Protein AF-A0A965HT78-F1 (afdb_monomer_lite)

pLDDT: mean 77.84, std 25.15, range [27.22, 98.69]

Sequence (182 aa):
MRSQTTHKVRASIESPFVEWSSWSNSIFRFILIGSIALISITQGRATNYYVENAAQFNSTLDKNNANFSILKAGDRVYLKGGSWDGLVCTLVGSMTDAEAQSNPAMILACDSNYNPQPGAVTINGISAILLQGTGISLHGLTFSPLSGMKKSGSFNDYSGNDGGNAYLIKMDGGSRYMTVSH

Radius of gyration: 34.56 Å; chains: 1; bounding box: 112×62×60 Å

Foldseek 3Di:
DDDDDDDDDDDDDDDDDDDDDDDDDDDPPPPPPPDPPVPPPCPPPAAEAEDEAQVCQAVQAGPVRDHQLEHEQQHEYQYEFDEYEAHEHEHEYAYDPVSLVPGAYEYAYDYNVRHGDAQRYEYQYAYEYEYEYERYEYGRYHYDPNYAWQFADDDPDPPPCSPPGTDRYDYDPPYYSYHYYD

Secondary structure (DSSP, 8-state):
---------------------------TTSS----------------EEEE-SHHHHHTTB-TT--B-SEE-TT-EEEE-SEEE---EEEEEEE--HHHHHHS-EEEEEB-TTS-B-TTSEEE-SEEEEEEEEE-EEEE-EEEPTT-EEEEPS-TT--SS--TTTEESEEEPTT-BS-EEE-

Structure (mmCIF, N/CA/C/O backbone):
data_AF-A0A965HT78-F1
#
_entry.id   AF-A0A965HT78-F1
#
loop_
_atom_site.group_PDB
_atom_site.id
_atom_site.type_symbol
_atom_site.label_atom_id
_atom_site.label_alt_id
_atom_site.label_comp_id
_atom_site.label_asym_id
_atom_site.label_entity_id
_atom_site.label_seq_id
_atom_site.pdbx_PDB_ins_code
_atom_site.Cartn_x
_atom_site.Cartn_y
_atom_site.Cartn_z
_atom_site.occupancy
_atom_site.B_iso_or_equiv
_atom_site.auth_seq_id
_atom_site.auth_comp_id
_atom_site.auth_asym_id
_atom_site.auth_atom_id
_atom_site.pdbx_PDB_model_num
ATOM 1 N N . MET A 1 1 ? -84.106 -38.425 27.964 1.00 38.09 1 MET A N 1
ATOM 2 C CA . MET A 1 1 ? -83.148 -39.070 28.890 1.00 38.09 1 MET A CA 1
ATOM 3 C C . MET A 1 1 ? -82.588 -37.988 29.804 1.00 38.09 1 MET A C 1
ATOM 5 O O . MET A 1 1 ? -82.045 -37.045 29.261 1.00 38.09 1 MET A O 1
ATOM 9 N N . ARG A 1 2 ? -82.817 -38.128 31.125 1.00 33.62 2 ARG A N 1
ATOM 10 C CA . ARG A 1 2 ? -82.259 -37.404 32.302 1.00 33.62 2 ARG A CA 1
ATOM 11 C C . ARG A 1 2 ? -82.071 -35.875 32.174 1.00 33.62 2 ARG A C 1
ATOM 13 O O . ARG A 1 2 ? -81.273 -35.421 31.379 1.00 33.62 2 ARG A O 1
ATOM 20 N N . SER A 1 3 ? -82.819 -35.021 32.874 1.00 29.94 3 SER A N 1
ATOM 21 C CA . SER A 1 3 ? -82.949 -34.818 34.337 1.00 29.94 3 SER A CA 1
ATOM 22 C C . SER A 1 3 ? -82.282 -33.488 34.710 1.00 29.94 3 SER A C 1
ATOM 24 O O . SER A 1 3 ? -81.073 -33.395 34.565 1.00 29.94 3 SER A O 1
ATOM 26 N N . GLN A 1 4 ? -83.115 -32.528 35.153 1.00 33.19 4 GLN A N 1
ATOM 27 C CA . GLN A 1 4 ? -82.976 -31.558 36.266 1.00 33.19 4 GLN A CA 1
ATOM 28 C C . GLN A 1 4 ? -81.590 -30.881 36.494 1.00 33.19 4 GLN A C 1
ATOM 30 O O . GLN A 1 4 ? -80.556 -31.519 36.435 1.00 33.19 4 GLN A O 1
ATOM 35 N N . THR A 1 5 ? -81.435 -29.608 36.864 1.00 38.59 5 THR A N 1
ATOM 36 C CA . THR A 1 5 ? -82.284 -28.733 37.682 1.00 38.59 5 THR A CA 1
ATOM 37 C C . THR A 1 5 ? -81.762 -27.294 37.567 1.00 38.59 5 THR A C 1
ATOM 39 O O . THR A 1 5 ? -80.560 -27.056 37.536 1.00 38.59 5 THR A O 1
ATOM 42 N N . THR A 1 6 ? -82.711 -26.365 37.540 1.00 34.88 6 THR A N 1
ATOM 43 C CA . THR A 1 6 ? -82.709 -24.958 37.973 1.00 34.88 6 THR A CA 1
ATOM 44 C C . THR A 1 6 ? -81.703 -24.561 39.065 1.00 34.88 6 THR A C 1
ATOM 46 O O . THR A 1 6 ? -81.418 -25.367 39.936 1.00 34.88 6 THR A O 1
ATOM 49 N N . HIS A 1 7 ? -81.277 -23.288 39.088 1.00 32.50 7 HIS A N 1
ATOM 50 C CA . HIS A 1 7 ? -81.582 -22.256 40.113 1.00 32.50 7 HIS A CA 1
ATOM 51 C C . HIS A 1 7 ? -80.758 -20.974 39.784 1.00 32.50 7 HIS A C 1
ATOM 53 O O . HIS A 1 7 ? -79.555 -21.060 39.592 1.00 32.50 7 HIS A O 1
ATOM 59 N N . LYS A 1 8 ? -81.372 -19.819 39.444 1.00 33.22 8 LYS A N 1
ATOM 60 C CA . LYS A 1 8 ? -81.862 -18.745 40.358 1.00 33.22 8 LYS A CA 1
ATOM 61 C C . LYS A 1 8 ? -80.690 -18.154 41.187 1.00 33.22 8 LYS A C 1
ATOM 63 O O . LYS A 1 8 ? -80.035 -18.919 41.863 1.00 33.22 8 LYS A O 1
ATOM 68 N N . VAL A 1 9 ? -80.353 -16.858 41.242 1.00 34.47 9 VAL A N 1
ATOM 69 C CA . VAL A 1 9 ? -81.130 -15.603 41.268 1.00 34.47 9 VAL A CA 1
ATOM 70 C C . VAL A 1 9 ? -80.173 -14.395 41.104 1.00 34.47 9 VAL A C 1
ATOM 72 O O . VAL A 1 9 ? -79.033 -14.444 41.544 1.00 34.47 9 VAL A O 1
ATOM 75 N N . ARG A 1 10 ? -80.715 -13.328 40.495 1.00 31.59 10 ARG A N 1
ATOM 76 C CA . ARG A 1 10 ? -80.461 -11.870 40.614 1.00 31.59 10 ARG A CA 1
ATOM 77 C C . ARG A 1 10 ? -79.441 -11.357 41.653 1.00 31.59 10 ARG A C 1
ATOM 79 O O . ARG A 1 10 ? -79.541 -11.714 42.818 1.00 31.59 10 ARG A O 1
ATOM 86 N N . ALA A 1 11 ? -78.703 -10.310 41.276 1.00 36.03 11 ALA A N 1
ATOM 87 C CA . ALA A 1 11 ? -78.782 -8.948 41.847 1.00 36.03 11 ALA A CA 1
ATOM 88 C C . ALA A 1 11 ? -77.832 -8.022 41.040 1.00 36.03 11 ALA A C 1
ATOM 90 O O . ALA A 1 11 ? -76.749 -8.464 40.686 1.00 36.03 11 ALA A O 1
ATOM 91 N N . SER A 1 12 ? -78.261 -6.865 40.507 1.00 34.12 12 SER A N 1
ATOM 92 C CA . SER A 1 12 ? -78.400 -5.568 41.214 1.00 34.12 12 SER A CA 1
ATOM 93 C C . SER A 1 12 ? -77.019 -5.042 41.658 1.00 34.12 12 SER A C 1
ATOM 95 O O . SER A 1 12 ? -76.291 -5.803 42.271 1.00 34.12 12 SER A O 1
ATOM 97 N N . ILE A 1 13 ? -76.569 -3.799 41.477 1.00 37.59 13 ILE A N 1
ATOM 98 C CA . ILE A 1 13 ? -77.175 -2.515 41.105 1.00 37.59 13 ILE A CA 1
ATOM 99 C C . ILE A 1 13 ? -76.001 -1.476 41.081 1.00 37.59 13 ILE A C 1
ATOM 101 O O . ILE A 1 13 ? -74.930 -1.772 41.601 1.00 37.59 13 ILE A O 1
ATOM 105 N N . GLU A 1 14 ? -76.237 -0.273 40.541 1.00 35.00 14 GLU A N 1
ATOM 106 C CA . GLU A 1 14 ? -75.526 1.002 40.824 1.00 35.00 14 GLU A CA 1
ATOM 107 C C . GLU A 1 14 ? -74.143 1.328 40.211 1.00 35.00 14 GLU A C 1
ATOM 109 O O . GLU A 1 14 ? -73.090 0.794 40.544 1.00 35.00 14 GLU A O 1
ATOM 114 N N . SER A 1 15 ? -74.178 2.373 39.376 1.00 42.66 15 SER A N 1
ATOM 115 C CA . SER A 1 15 ? -73.129 3.380 39.193 1.00 42.66 15 SER A CA 1
ATOM 116 C C . 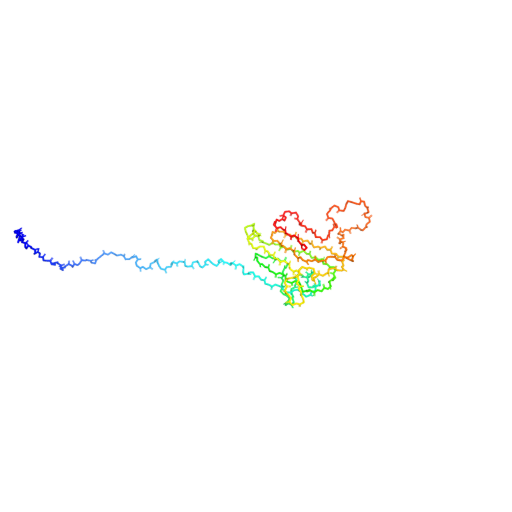SER A 1 15 ? -72.968 4.270 40.432 1.00 42.66 15 SER A C 1
ATOM 118 O O . SER A 1 15 ? -73.969 4.537 41.099 1.00 42.66 15 SER A O 1
ATOM 120 N N . PRO A 1 16 ? -71.815 4.941 40.572 1.00 42.94 16 PRO A N 1
ATOM 121 C CA . PRO A 1 16 ? -71.841 6.316 41.058 1.00 42.94 16 PRO A CA 1
ATOM 122 C C . PRO A 1 16 ? -71.012 7.264 40.176 1.00 42.94 16 PRO A C 1
ATOM 124 O O . PRO A 1 16 ? -69.835 7.044 39.898 1.00 42.94 16 PRO A O 1
ATOM 127 N N . PHE A 1 17 ? -71.655 8.353 39.758 1.00 42.59 17 PHE A N 1
ATOM 128 C CA . PHE A 1 17 ? -71.007 9.653 39.565 1.00 42.59 17 PHE A CA 1
ATOM 129 C C . PHE A 1 17 ? -70.753 10.292 40.949 1.00 42.59 17 PHE A C 1
ATOM 131 O O . PHE A 1 17 ? -71.495 9.962 41.871 1.00 42.59 17 PHE A O 1
ATOM 138 N N . VAL A 1 18 ? -69.766 11.207 41.044 1.00 34.91 18 VAL A N 1
ATOM 139 C CA . VAL A 1 18 ? -69.499 12.295 42.043 1.00 34.91 18 VAL A CA 1
ATOM 140 C C . VAL A 1 18 ? -67.981 12.327 42.335 1.00 34.91 18 VAL A C 1
ATOM 142 O O . VAL A 1 18 ? -67.441 11.360 42.855 1.00 34.91 18 VAL A O 1
ATOM 145 N N . GLU A 1 19 ? -67.170 13.236 41.776 1.00 33.53 19 GLU A N 1
ATOM 146 C CA . GLU A 1 19 ? -66.979 14.696 41.979 1.00 33.53 19 GLU A CA 1
ATOM 147 C C . GLU A 1 19 ? -65.869 15.079 42.997 1.00 33.53 19 GLU A C 1
ATOM 149 O O . GLU A 1 19 ? -65.844 14.606 44.125 1.00 33.53 19 GLU A O 1
ATOM 154 N N . TRP A 1 20 ? -65.019 16.024 42.550 1.00 27.22 20 TRP A N 1
ATOM 155 C CA . TRP A 1 20 ? -64.149 16.975 43.279 1.00 27.22 20 TRP A CA 1
ATOM 156 C C . TRP A 1 20 ? -62.833 16.506 43.938 1.00 27.22 20 TRP A C 1
ATOM 158 O O . TRP A 1 20 ? -62.808 15.813 44.945 1.00 27.22 20 TRP A O 1
ATOM 168 N N . SER A 1 21 ? -61.706 17.085 43.500 1.00 35.62 21 SER A N 1
ATOM 169 C CA . SER A 1 21 ? -61.117 18.239 44.213 1.00 35.62 21 SER A CA 1
ATOM 170 C C . SER A 1 21 ? -59.880 18.802 43.497 1.00 35.62 21 SER A C 1
ATOM 172 O O . SER A 1 21 ? -59.022 18.086 42.982 1.00 35.62 21 SER A O 1
ATOM 174 N N . SER A 1 22 ? -59.807 20.131 43.457 1.00 46.47 22 SER A N 1
ATOM 175 C CA . SER A 1 22 ? -58.672 20.918 42.991 1.00 46.47 22 SER A CA 1
ATOM 176 C C . SER A 1 22 ? -57.709 21.181 44.144 1.00 46.47 22 SER A C 1
ATOM 178 O O . SER A 1 22 ? -57.990 22.037 44.978 1.00 46.47 22 SER A O 1
ATOM 180 N N . TRP A 1 23 ? -56.564 20.506 44.174 1.00 34.59 23 TRP A N 1
ATOM 181 C CA . TRP A 1 23 ? -55.344 21.036 44.788 1.00 34.59 23 TRP A CA 1
ATOM 182 C C . TRP A 1 23 ? -54.214 20.036 44.613 1.00 34.59 23 TRP A C 1
ATOM 184 O O . TRP A 1 23 ? -54.187 19.019 45.294 1.00 34.59 23 TRP A O 1
ATOM 194 N N . SER A 1 24 ? -53.284 20.316 43.701 1.00 37.66 24 SER A N 1
ATOM 195 C CA . SER A 1 24 ? -51.846 20.371 44.000 1.00 37.66 24 SER A CA 1
ATOM 196 C C . SER A 1 24 ? -51.019 20.462 42.711 1.00 37.66 24 SER A C 1
ATOM 198 O O . SER A 1 24 ? -50.894 19.533 41.926 1.00 37.66 24 SER A O 1
ATOM 200 N N . ASN A 1 25 ? -50.418 21.638 42.545 1.00 33.97 25 ASN A N 1
ATOM 201 C CA . ASN A 1 25 ? -48.991 21.789 42.284 1.00 33.97 25 ASN A CA 1
ATOM 202 C C . ASN A 1 25 ? -48.427 21.244 40.958 1.00 33.97 25 ASN A C 1
ATOM 204 O O . ASN A 1 25 ? -47.949 20.125 40.841 1.00 33.97 25 ASN A O 1
ATOM 208 N N . SER A 1 26 ? -48.296 22.164 40.001 1.00 42.97 26 SER A N 1
ATOM 209 C CA . SER A 1 26 ? -46.970 22.740 39.713 1.00 42.97 26 SER A CA 1
ATOM 210 C C . SER A 1 26 ? -45.800 21.760 39.493 1.00 42.97 26 SER A C 1
ATOM 212 O O . SER A 1 26 ? -44.723 21.961 40.048 1.00 42.97 26 SER A O 1
ATOM 214 N N . ILE A 1 27 ? -45.956 20.734 38.653 1.00 40.44 27 ILE A N 1
ATOM 215 C CA . ILE A 1 27 ? -44.800 19.979 38.107 1.00 40.44 27 ILE A CA 1
ATOM 216 C C . ILE A 1 27 ? -44.883 19.811 36.573 1.00 40.44 27 ILE A C 1
ATOM 218 O O . ILE A 1 27 ? -43.913 19.452 35.912 1.00 40.44 27 ILE A O 1
ATOM 222 N N . PHE A 1 28 ? -45.994 20.204 35.946 1.00 36.12 28 PHE A N 1
ATOM 223 C CA . PHE A 1 28 ? -46.258 19.985 34.516 1.00 36.12 28 PHE A CA 1
ATOM 224 C C . PHE A 1 28 ? -45.475 20.870 33.519 1.00 36.12 28 PHE A C 1
ATOM 226 O O . PHE A 1 28 ? -45.898 21.009 32.373 1.00 36.12 28 PHE A O 1
ATOM 233 N N . ARG A 1 29 ? -44.346 21.488 33.901 1.00 39.72 29 ARG A N 1
ATOM 234 C CA . ARG A 1 29 ? -43.599 22.392 32.996 1.00 39.72 29 ARG A CA 1
ATOM 235 C C . ARG A 1 29 ? -42.073 22.262 32.944 1.00 39.72 29 ARG A C 1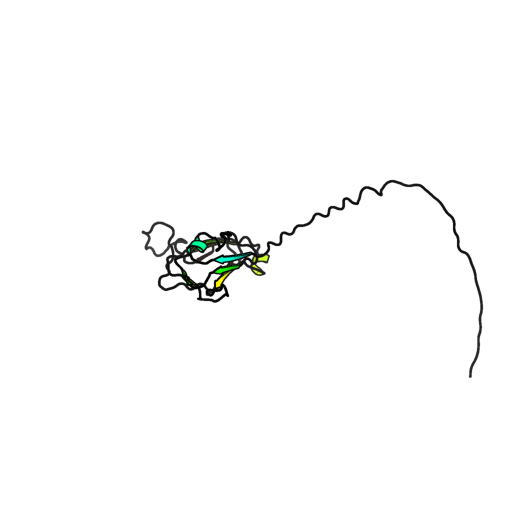
ATOM 237 O O . ARG A 1 29 ? -41.467 23.078 32.264 1.00 39.72 29 ARG A O 1
ATOM 244 N N . PHE A 1 30 ? -41.436 21.255 33.552 1.00 39.47 30 PHE A N 1
ATOM 245 C CA . PHE A 1 30 ? -39.957 21.220 33.563 1.00 39.47 30 PHE A CA 1
ATOM 246 C C . PHE A 1 30 ? -39.248 19.908 33.205 1.00 39.47 30 PHE A C 1
ATOM 248 O O . PHE A 1 30 ? -38.035 19.832 33.358 1.00 39.47 30 PHE A O 1
ATOM 255 N N . ILE A 1 31 ? -39.923 18.909 32.628 1.00 42.94 31 ILE A N 1
ATOM 256 C CA . ILE A 1 31 ? -39.227 17.715 32.099 1.00 42.94 31 ILE A CA 1
ATOM 257 C C . ILE A 1 31 ? -39.710 17.386 30.681 1.00 42.94 31 ILE A C 1
ATOM 259 O O . ILE A 1 31 ? -40.125 16.278 30.368 1.00 42.94 31 ILE A O 1
ATOM 263 N N . LEU A 1 32 ? -39.666 18.388 29.803 1.00 36.41 32 LEU A N 1
ATOM 264 C CA . LEU A 1 32 ? -39.596 18.173 28.353 1.00 36.41 32 LEU A CA 1
ATOM 265 C C . LEU A 1 32 ? -38.430 18.972 27.750 1.00 36.41 32 LEU A C 1
ATOM 267 O O . LEU A 1 32 ? -38.491 19.460 26.631 1.00 36.41 32 LEU A O 1
ATOM 271 N N . ILE A 1 33 ? -37.352 19.106 28.523 1.00 45.09 33 ILE A N 1
ATOM 272 C CA . ILE A 1 33 ? -36.000 19.331 28.004 1.00 45.09 33 ILE A CA 1
ATOM 273 C C . ILE A 1 33 ? -35.281 17.989 28.182 1.00 45.09 33 ILE A C 1
ATOM 275 O O . ILE A 1 33 ? -34.304 17.849 28.909 1.00 45.09 33 ILE A O 1
ATOM 279 N N . GLY A 1 34 ? -35.882 16.941 27.615 1.00 38.12 34 GLY A N 1
ATOM 280 C CA . GLY A 1 34 ? -35.238 15.648 27.475 1.00 38.12 34 GLY A CA 1
ATOM 281 C C . GLY A 1 34 ? -34.213 15.799 26.372 1.00 38.12 34 GLY A C 1
ATOM 282 O O . GLY A 1 34 ? -34.560 15.755 25.196 1.00 38.12 34 GLY A O 1
ATOM 283 N N . SER A 1 35 ? -32.978 16.072 26.771 1.00 49.22 35 SER A N 1
ATOM 284 C CA . SER A 1 35 ? -31.800 16.131 25.924 1.00 49.22 35 SER A CA 1
ATOM 285 C C . SER A 1 35 ? -31.771 14.941 24.965 1.00 49.22 35 SER A C 1
ATOM 287 O O . SER A 1 35 ? -31.324 13.853 25.323 1.00 49.22 35 SER A O 1
ATOM 289 N N . ILE A 1 36 ? -32.192 15.153 23.717 1.00 45.59 36 ILE A N 1
ATOM 290 C CA . ILE A 1 36 ? -31.709 14.345 22.601 1.00 45.59 36 ILE A CA 1
ATOM 291 C C . ILE A 1 36 ? -30.274 14.819 22.394 1.00 45.59 36 ILE A C 1
ATOM 293 O O . ILE A 1 36 ? -29.980 15.661 21.549 1.00 45.59 36 ILE A O 1
ATOM 297 N N . ALA A 1 37 ? -29.369 14.326 23.241 1.00 44.72 37 ALA A N 1
ATOM 298 C CA . ALA A 1 37 ? -27.978 14.242 22.863 1.00 44.72 37 ALA A CA 1
ATOM 299 C C . ALA A 1 37 ? -27.969 13.287 21.673 1.00 44.72 37 ALA A C 1
ATOM 301 O O . ALA A 1 37 ? -28.046 12.068 21.830 1.00 44.72 37 ALA A O 1
ATOM 302 N N . LEU A 1 38 ? -27.992 13.864 20.473 1.00 42.53 38 LEU A N 1
ATOM 303 C CA . LEU A 1 38 ? -27.675 13.157 19.254 1.00 42.53 38 LEU A CA 1
ATOM 304 C C . LEU A 1 38 ? -26.248 12.648 19.471 1.00 42.53 38 LEU A C 1
ATOM 306 O O . LEU A 1 38 ? -25.279 13.392 19.324 1.00 42.53 38 LEU A O 1
ATOM 310 N N . ILE A 1 39 ? -26.119 11.402 19.928 1.00 46.12 39 ILE A N 1
ATOM 311 C CA . ILE A 1 39 ? -24.862 10.679 19.859 1.00 46.12 39 ILE A CA 1
ATOM 312 C C . ILE A 1 39 ? -24.654 10.478 18.364 1.00 46.12 39 ILE A C 1
ATOM 314 O O . ILE A 1 39 ? -25.077 9.486 17.775 1.00 46.12 39 ILE A O 1
ATOM 318 N N . SER A 1 40 ? -24.048 11.477 17.733 1.00 38.56 40 SER A N 1
ATOM 319 C CA . SER A 1 40 ? -23.388 11.332 16.453 1.00 38.56 40 SER A CA 1
ATOM 320 C C . SER A 1 40 ? -22.210 10.407 16.709 1.00 38.56 40 SER A C 1
ATOM 322 O O . SER A 1 40 ? -21.079 10.850 16.884 1.00 38.56 40 SER A O 1
ATOM 324 N N . ILE A 1 41 ? -22.481 9.102 16.782 1.00 43.00 41 ILE A N 1
ATOM 325 C CA . ILE A 1 41 ? -21.462 8.108 16.500 1.00 43.00 41 ILE A CA 1
ATOM 326 C C . ILE A 1 41 ? -21.134 8.395 15.040 1.00 43.00 41 ILE A C 1
ATOM 328 O O . ILE A 1 41 ? -21.859 7.982 14.135 1.00 43.00 41 ILE A O 1
ATOM 332 N N . THR A 1 42 ? -20.113 9.211 14.792 1.00 42.25 42 THR A N 1
ATOM 333 C CA . THR A 1 42 ? -19.504 9.318 13.475 1.00 42.25 42 THR A CA 1
ATOM 334 C C . THR A 1 42 ? -18.875 7.960 13.215 1.00 42.25 42 THR A C 1
ATOM 336 O O . THR A 1 42 ? -17.679 7.773 13.418 1.00 42.25 42 THR A O 1
ATOM 339 N N . GLN A 1 43 ? -19.695 6.981 12.830 1.00 47.25 43 GLN A N 1
ATOM 340 C CA . GLN A 1 43 ? -19.224 5.816 12.111 1.00 47.25 43 GLN A CA 1
ATOM 341 C C . GLN A 1 43 ? -18.575 6.405 10.866 1.00 47.25 43 GLN A C 1
ATOM 343 O O . GLN A 1 43 ? -19.268 6.894 9.971 1.00 47.25 43 GLN A O 1
ATOM 348 N N . GLY A 1 44 ? -17.246 6.518 10.887 1.00 56.06 44 GLY A N 1
ATOM 349 C CA . GLY A 1 44 ? -16.492 6.989 9.740 1.00 56.06 44 GLY A CA 1
ATOM 350 C C . GLY A 1 44 ? -16.906 6.116 8.567 1.00 56.06 44 GLY A C 1
ATOM 351 O O . GLY A 1 44 ? -16.689 4.908 8.596 1.00 56.06 44 GLY A O 1
ATOM 352 N N . ARG A 1 45 ? -17.595 6.697 7.581 1.00 71.81 45 ARG A N 1
ATOM 353 C CA . ARG A 1 45 ? -17.895 5.964 6.354 1.00 71.81 45 ARG A CA 1
ATOM 354 C C . ARG A 1 45 ? -16.555 5.653 5.702 1.00 71.81 45 ARG A C 1
ATOM 356 O O . ARG A 1 45 ? -15.751 6.564 5.513 1.00 71.81 45 ARG A O 1
ATOM 363 N N . ALA A 1 46 ? -16.360 4.384 5.371 1.00 89.75 46 ALA A N 1
ATOM 364 C CA . ALA A 1 46 ? -15.259 3.945 4.535 1.00 89.75 46 ALA A CA 1
ATOM 365 C C . ALA A 1 46 ? -15.194 4.800 3.262 1.00 89.75 46 ALA A C 1
ATOM 367 O O . ALA A 1 46 ? -16.214 5.025 2.599 1.00 89.75 46 ALA A O 1
ATOM 368 N N . THR A 1 47 ? -13.998 5.274 2.936 1.00 96.81 47 THR A N 1
ATOM 369 C CA . THR A 1 47 ? -13.716 6.089 1.757 1.00 96.81 47 THR A CA 1
ATOM 370 C C . THR A 1 47 ? -12.976 5.257 0.717 1.00 96.81 47 THR A C 1
ATOM 372 O O . THR A 1 47 ? -12.076 4.482 1.039 1.00 96.81 47 THR A O 1
ATOM 375 N N . ASN A 1 48 ? -13.366 5.419 -0.548 1.00 98.00 48 ASN A N 1
ATOM 376 C CA . ASN A 1 48 ? -12.683 4.813 -1.686 1.00 98.00 48 ASN A CA 1
ATOM 377 C C . ASN A 1 48 ? -11.771 5.859 -2.339 1.00 98.00 48 ASN A C 1
ATOM 379 O O . ASN A 1 48 ? -12.256 6.899 -2.785 1.00 98.00 48 ASN A O 1
ATOM 383 N N . TYR A 1 49 ? -10.483 5.554 -2.437 1.00 98.62 49 TYR A N 1
ATOM 384 C CA . TYR A 1 49 ? -9.452 6.367 -3.072 1.00 98.62 49 TYR A CA 1
ATOM 385 C C . TYR A 1 49 ? -8.973 5.677 -4.347 1.00 98.62 49 TYR A C 1
ATOM 387 O O . TYR A 1 49 ? -8.721 4.474 -4.342 1.00 98.62 49 TYR A O 1
ATOM 395 N N . TYR A 1 50 ? -8.825 6.428 -5.434 1.00 98.62 50 TYR A N 1
ATOM 396 C CA . TYR A 1 50 ? -8.412 5.894 -6.734 1.00 98.62 50 TYR A CA 1
ATOM 397 C C . TYR A 1 50 ? -7.084 6.512 -7.154 1.00 98.62 50 TYR A C 1
ATOM 399 O O . TYR A 1 50 ? -7.029 7.704 -7.438 1.00 98.62 50 TYR A O 1
ATOM 407 N N . VAL A 1 51 ? -6.025 5.713 -7.212 1.00 98.69 51 VAL A N 1
ATOM 408 C CA . VAL A 1 51 ? -4.653 6.172 -7.469 1.00 98.69 51 VAL A CA 1
ATOM 409 C C . VAL A 1 51 ? -4.214 5.710 -8.853 1.00 98.69 51 VAL A C 1
ATOM 411 O O . VAL A 1 51 ? -4.365 4.540 -9.194 1.00 98.69 51 VAL A O 1
ATOM 414 N N . GLU A 1 52 ? -3.705 6.621 -9.676 1.00 98.31 52 GLU A N 1
ATOM 415 C CA . GLU A 1 52 ? -3.357 6.359 -11.077 1.00 98.31 52 GLU A CA 1
ATOM 416 C C . GLU A 1 52 ? -1.882 6.034 -11.306 1.00 98.31 52 GLU A C 1
ATOM 418 O O . GLU A 1 52 ? -1.557 5.440 -12.332 1.00 98.31 52 GLU A O 1
ATOM 423 N N . ASN A 1 53 ? -0.989 6.445 -10.404 1.00 97.88 53 ASN A N 1
ATOM 424 C CA . ASN A 1 53 ? 0.454 6.288 -10.579 1.00 97.88 53 ASN A CA 1
ATOM 425 C C . ASN A 1 53 ? 1.236 6.396 -9.255 1.00 97.88 53 ASN A C 1
ATOM 427 O O . ASN A 1 53 ? 0.709 6.811 -8.220 1.00 97.88 53 ASN A O 1
ATOM 431 N N . ALA A 1 54 ? 2.534 6.081 -9.323 1.00 97.50 54 ALA A N 1
ATOM 432 C CA . ALA A 1 54 ? 3.461 6.156 -8.195 1.00 97.50 54 ALA A CA 1
ATOM 433 C C . ALA A 1 54 ? 3.574 7.562 -7.583 1.00 97.50 54 ALA A C 1
ATOM 435 O O . ALA A 1 54 ? 3.684 7.684 -6.368 1.00 97.50 54 ALA A O 1
ATOM 436 N N . ALA A 1 55 ? 3.531 8.633 -8.385 1.00 98.06 55 ALA A N 1
ATOM 437 C CA . ALA A 1 55 ? 3.684 9.999 -7.875 1.00 98.06 55 ALA A CA 1
ATOM 438 C C . ALA A 1 55 ? 2.518 10.404 -6.959 1.00 98.06 55 ALA A C 1
ATOM 440 O O . ALA A 1 55 ? 2.732 10.982 -5.891 1.00 98.06 55 ALA A O 1
ATOM 441 N N . GLN A 1 56 ? 1.294 10.047 -7.350 1.00 98.38 56 GLN A N 1
ATOM 442 C CA . GLN A 1 56 ? 0.094 10.197 -6.529 1.00 98.38 56 GLN A CA 1
ATOM 443 C C . GLN A 1 56 ? 0.185 9.360 -5.248 1.00 98.38 56 GLN A C 1
ATOM 445 O O . GLN A 1 56 ? -0.027 9.886 -4.155 1.00 98.38 56 GLN A O 1
ATOM 450 N N . PHE A 1 57 ? 0.600 8.092 -5.362 1.00 98.06 57 PHE A N 1
ATOM 451 C CA . PHE A 1 57 ? 0.785 7.215 -4.204 1.00 98.06 57 PHE A CA 1
ATOM 452 C C . PHE A 1 57 ? 1.812 7.758 -3.201 1.00 98.06 57 PHE A C 1
ATOM 454 O O . PHE A 1 57 ? 1.528 7.858 -2.010 1.00 98.06 57 PHE A O 1
ATOM 461 N N . ASN A 1 58 ? 2.974 8.193 -3.693 1.00 97.00 58 ASN A N 1
ATOM 462 C CA . ASN A 1 58 ? 4.060 8.762 -2.890 1.00 97.00 58 ASN A CA 1
ATOM 463 C C . ASN A 1 58 ? 3.666 10.086 -2.227 1.00 97.00 58 ASN A C 1
ATOM 465 O O . ASN A 1 58 ? 4.172 10.423 -1.160 1.00 97.00 58 ASN A O 1
ATOM 469 N N . SER A 1 59 ? 2.735 10.815 -2.841 1.00 97.69 59 SER A N 1
ATOM 470 C CA . SER A 1 59 ? 2.165 12.044 -2.286 1.00 97.69 59 SER A CA 1
ATOM 471 C C . SER A 1 59 ? 0.947 11.781 -1.395 1.00 97.69 59 SER A C 1
ATOM 473 O O . SER A 1 59 ? 0.415 12.718 -0.807 1.00 97.69 59 SER A O 1
ATOM 475 N N . THR A 1 60 ? 0.499 10.526 -1.266 1.00 97.81 60 THR A N 1
ATOM 476 C CA . THR A 1 60 ? -0.717 10.106 -0.542 1.00 97.81 60 THR A CA 1
ATOM 477 C C . THR A 1 60 ? -2.004 10.783 -1.030 1.00 97.81 60 THR A C 1
ATOM 479 O O . THR A 1 60 ? -2.903 11.076 -0.239 1.00 97.81 60 THR A O 1
ATOM 482 N N . LEU A 1 61 ? -2.083 11.054 -2.336 1.00 98.31 61 LEU A N 1
ATOM 483 C CA . LEU A 1 61 ? -3.213 11.717 -2.990 1.00 98.31 61 LEU A CA 1
ATOM 484 C C . LEU A 1 61 ? -3.864 10.799 -4.019 1.00 98.31 61 LEU A C 1
ATOM 486 O O . LEU A 1 61 ? -3.173 10.114 -4.769 1.00 98.31 61 LEU A O 1
ATOM 490 N N . ASP A 1 62 ? -5.193 10.783 -4.067 1.00 98.25 62 ASP A N 1
ATOM 491 C CA . ASP A 1 62 ? -5.939 10.108 -5.128 1.00 98.25 62 ASP A CA 1
ATOM 492 C C . ASP A 1 62 ? -6.035 10.980 -6.400 1.00 98.25 62 ASP A C 1
ATOM 494 O O . ASP A 1 62 ? -5.577 12.125 -6.435 1.00 98.25 62 ASP A O 1
ATOM 498 N N . LYS A 1 63 ? -6.667 10.461 -7.459 1.00 97.38 63 LYS A N 1
ATOM 499 C CA . LYS A 1 63 ? -6.884 11.170 -8.732 1.00 97.38 63 LYS A CA 1
ATOM 500 C C . LYS A 1 63 ? -7.680 12.475 -8.602 1.00 97.38 63 LYS A C 1
ATOM 502 O O . LYS A 1 63 ? -7.654 13.297 -9.512 1.00 97.38 63 LYS A O 1
ATOM 507 N N . ASN A 1 64 ? -8.393 12.659 -7.492 1.00 97.69 64 ASN A N 1
ATOM 508 C CA . ASN A 1 64 ? -9.172 13.849 -7.166 1.00 97.69 64 ASN A CA 1
ATOM 509 C C . ASN A 1 64 ? -8.476 14.728 -6.108 1.00 97.69 64 ASN A C 1
ATOM 511 O O . ASN A 1 64 ? -9.091 15.663 -5.598 1.00 97.69 64 ASN A O 1
ATOM 515 N N . ASN A 1 65 ? -7.210 14.449 -5.775 1.00 97.31 65 ASN A N 1
ATOM 516 C CA . ASN A 1 65 ? -6.440 15.090 -4.705 1.00 97.31 65 ASN A CA 1
ATOM 517 C C . ASN A 1 65 ? -7.010 14.885 -3.288 1.00 97.31 65 ASN A C 1
ATOM 519 O O . ASN A 1 65 ? -6.705 15.657 -2.377 1.00 97.31 65 ASN A O 1
ATOM 523 N N . ALA A 1 66 ? -7.815 13.843 -3.070 1.00 97.38 66 ALA A N 1
ATOM 524 C CA . ALA A 1 66 ? -8.201 13.420 -1.733 1.00 97.38 66 ALA A CA 1
ATOM 525 C C . ALA A 1 66 ? -7.010 12.741 -1.045 1.00 97.38 66 ALA A C 1
ATOM 527 O O . ALA A 1 66 ? -6.359 11.865 -1.615 1.00 97.38 66 ALA A O 1
ATOM 528 N N . ASN A 1 67 ? -6.731 13.150 0.191 1.00 97.19 67 ASN A N 1
ATOM 529 C CA . ASN A 1 67 ? -5.615 12.629 0.969 1.00 97.19 67 ASN A CA 1
ATOM 530 C C . ASN A 1 67 ? -5.989 11.307 1.663 1.00 97.19 67 ASN A C 1
ATOM 532 O O . ASN A 1 67 ? -7.047 11.215 2.290 1.00 97.19 67 ASN A O 1
ATOM 536 N N . PHE A 1 68 ? -5.095 10.320 1.576 1.00 97.12 68 PHE A N 1
ATOM 537 C CA . PHE A 1 68 ? -5.214 9.015 2.239 1.00 97.12 68 PHE A CA 1
ATOM 538 C C . PHE A 1 68 ? -4.000 8.656 3.120 1.00 97.12 68 PHE A C 1
ATOM 540 O O . PHE A 1 68 ? -3.771 7.489 3.425 1.00 97.12 68 PHE A O 1
ATOM 547 N N . SER A 1 69 ? -3.212 9.644 3.556 1.00 94.94 69 SER A N 1
ATOM 548 C CA . SER A 1 69 ? -2.057 9.437 4.453 1.00 94.94 69 SER A CA 1
ATOM 549 C C . SER A 1 69 ? -2.434 8.784 5.788 1.00 94.94 69 SER A C 1
ATOM 551 O O . SER A 1 69 ? -1.632 8.039 6.356 1.00 94.94 69 SER A O 1
ATOM 553 N N . ILE A 1 70 ? -3.658 9.039 6.265 1.00 96.81 70 ILE A N 1
ATOM 554 C CA . ILE A 1 70 ? -4.243 8.420 7.454 1.00 96.81 70 ILE A CA 1
ATOM 555 C C . ILE A 1 70 ? -5.491 7.644 7.034 1.00 96.81 70 ILE A C 1
ATOM 557 O O . ILE A 1 70 ? -6.488 8.239 6.628 1.00 96.81 70 ILE A O 1
ATOM 561 N N . LEU A 1 71 ? -5.428 6.323 7.163 1.00 97.62 71 LEU A N 1
ATOM 562 C CA . LEU A 1 71 ? -6.484 5.391 6.792 1.00 97.62 71 LEU A CA 1
ATOM 563 C C . LEU A 1 71 ? -7.323 4.995 8.010 1.00 97.62 71 LEU A C 1
ATOM 565 O O . LEU A 1 71 ? -6.796 4.711 9.092 1.00 97.62 71 LEU A O 1
ATOM 569 N N . LYS A 1 72 ? -8.636 4.925 7.805 1.00 97.06 72 LYS A N 1
ATOM 570 C CA . LYS A 1 72 ? -9.643 4.530 8.793 1.00 97.06 72 LYS A CA 1
ATOM 571 C C . LYS A 1 72 ? -10.227 3.158 8.466 1.00 97.06 72 LYS A C 1
ATOM 573 O O . LYS A 1 72 ? -9.966 2.575 7.415 1.00 97.06 72 LYS A O 1
ATOM 578 N N . ALA A 1 73 ? -11.036 2.647 9.391 1.00 96.94 73 ALA A N 1
ATOM 579 C CA . ALA A 1 73 ? -11.712 1.366 9.242 1.00 96.94 73 ALA A CA 1
ATOM 580 C C . ALA A 1 73 ? -12.502 1.302 7.924 1.00 96.94 73 ALA A C 1
ATOM 582 O O . ALA A 1 73 ? -13.339 2.159 7.638 1.00 96.94 73 ALA A O 1
ATOM 583 N N . GLY A 1 74 ? -12.235 0.269 7.129 1.00 96.88 74 GLY A N 1
ATOM 584 C CA . GLY A 1 74 ? -12.909 -0.001 5.865 1.00 96.88 74 GLY A CA 1
ATOM 585 C C . GLY A 1 74 ? -12.470 0.828 4.667 1.00 96.88 74 GLY A C 1
ATOM 586 O O . GLY A 1 74 ? -12.948 0.532 3.572 1.00 96.88 74 GLY A O 1
ATOM 587 N N . ASP A 1 75 ? -11.571 1.805 4.820 1.00 98.38 75 ASP A N 1
ATOM 588 C CA . ASP A 1 75 ? -11.058 2.565 3.678 1.00 98.38 75 ASP A CA 1
ATOM 589 C C . ASP A 1 75 ? -10.451 1.628 2.619 1.00 98.38 75 ASP A C 1
ATOM 591 O O . ASP A 1 75 ? -9.908 0.552 2.917 1.00 98.38 75 ASP A O 1
ATOM 595 N N . ARG A 1 76 ? -10.569 2.027 1.352 1.00 98.12 76 ARG A N 1
ATOM 596 C CA . ARG A 1 76 ? -10.058 1.272 0.206 1.00 98.12 76 ARG A CA 1
ATOM 597 C C . ARG A 1 76 ? -9.248 2.186 -0.698 1.00 98.12 76 ARG A C 1
ATOM 599 O O . ARG A 1 76 ? -9.767 3.179 -1.193 1.00 98.12 76 ARG A O 1
ATOM 606 N N . VAL A 1 77 ? -7.995 1.832 -0.947 1.00 98.56 77 VAL A N 1
ATOM 607 C CA . VAL A 1 77 ? -7.114 2.515 -1.897 1.00 98.56 77 VAL A CA 1
ATOM 608 C C . VAL A 1 77 ? -6.920 1.600 -3.101 1.00 98.56 77 VAL A C 1
ATOM 610 O O . VAL A 1 77 ? -6.241 0.582 -3.009 1.00 98.56 77 VAL A O 1
ATOM 613 N N . TYR A 1 78 ? -7.533 1.946 -4.227 1.00 98.62 78 TYR A N 1
ATOM 614 C CA . TYR A 1 78 ? -7.452 1.190 -5.472 1.00 98.62 78 TYR A CA 1
ATOM 615 C C . TYR A 1 78 ? -6.315 1.738 -6.331 1.00 98.62 78 TYR A C 1
ATOM 617 O O . TYR A 1 78 ? -6.325 2.904 -6.732 1.00 98.62 78 TYR A O 1
ATOM 625 N N . LEU A 1 79 ? -5.332 0.892 -6.615 1.00 98.62 79 LEU A N 1
ATOM 626 C CA . LEU A 1 79 ? -4.154 1.221 -7.407 1.00 98.62 79 LEU A CA 1
ATOM 627 C C . LEU A 1 79 ? -4.386 0.771 -8.849 1.00 98.62 79 LEU A C 1
ATOM 629 O O . LEU A 1 79 ? -4.539 -0.421 -9.108 1.00 98.62 79 LEU A O 1
ATOM 633 N N . LYS A 1 80 ? -4.440 1.721 -9.784 1.00 98.62 80 LYS A N 1
ATOM 634 C CA . LYS A 1 80 ? -4.697 1.448 -11.202 1.00 98.62 80 LYS A CA 1
ATOM 635 C C . LYS A 1 80 ? -3.591 0.591 -11.817 1.00 98.62 80 LYS A C 1
ATOM 637 O O . LYS A 1 80 ? -2.411 0.911 -11.672 1.00 98.62 80 LYS A O 1
ATOM 642 N N . GLY A 1 81 ? -3.986 -0.437 -12.563 1.00 98.31 81 GLY A N 1
ATOM 643 C CA . GLY A 1 81 ? -3.064 -1.370 -13.206 1.00 98.31 81 GLY A CA 1
ATOM 644 C C . GLY A 1 81 ? -2.076 -0.692 -14.148 1.00 98.31 81 GLY A C 1
ATOM 645 O O . GLY A 1 81 ? -2.433 0.220 -14.898 1.00 98.31 81 GLY A O 1
ATOM 646 N N . GLY A 1 82 ? -0.827 -1.151 -14.114 1.00 97.62 82 GLY A N 1
ATOM 647 C CA . GLY A 1 82 ? 0.254 -0.616 -14.930 1.00 97.62 82 GLY A CA 1
ATOM 648 C C . GLY A 1 82 ? 1.644 -0.832 -14.335 1.00 97.62 82 GLY A C 1
ATOM 649 O O . GLY A 1 82 ? 1.820 -1.438 -13.281 1.00 97.62 82 GLY A O 1
ATOM 650 N N . SER A 1 83 ? 2.643 -0.305 -15.042 1.00 97.38 83 SER A N 1
ATOM 651 C CA . SER A 1 83 ? 4.035 -0.236 -14.593 1.00 97.38 83 SER A CA 1
ATOM 652 C C . SER A 1 83 ? 4.275 1.092 -13.885 1.00 97.38 83 SER A C 1
ATOM 654 O O . SER A 1 83 ? 4.070 2.148 -14.481 1.00 97.38 83 SER A O 1
ATOM 656 N N . TRP A 1 84 ? 4.693 1.042 -12.628 1.00 97.69 84 TRP A N 1
ATOM 657 C CA . TRP A 1 84 ? 4.868 2.196 -11.754 1.00 97.69 84 TRP A CA 1
ATOM 658 C C . TRP A 1 84 ? 6.341 2.353 -11.371 1.00 97.69 84 TRP A C 1
ATOM 660 O O . TRP A 1 84 ? 7.059 1.366 -11.202 1.00 97.69 84 TRP A O 1
ATOM 670 N N . ASP A 1 85 ? 6.783 3.598 -11.199 1.00 95.38 85 ASP A N 1
ATOM 671 C CA . ASP A 1 85 ? 8.079 3.892 -10.585 1.00 95.38 85 ASP A CA 1
ATOM 672 C C . ASP A 1 85 ? 8.112 3.448 -9.110 1.00 95.38 85 ASP A C 1
ATOM 674 O O . ASP A 1 85 ? 7.123 2.972 -8.548 1.00 95.38 85 ASP A O 1
ATOM 678 N N . GLY A 1 86 ? 9.271 3.608 -8.470 1.00 92.75 86 GLY A N 1
ATOM 679 C CA . GLY A 1 86 ? 9.467 3.244 -7.070 1.00 92.75 86 GLY A CA 1
ATOM 680 C C . GLY A 1 86 ? 8.492 3.934 -6.107 1.00 92.75 86 GLY A C 1
ATOM 681 O O . GLY A 1 86 ? 8.179 5.123 -6.238 1.00 92.75 86 GLY A O 1
ATOM 682 N N . LEU A 1 87 ? 8.036 3.181 -5.104 1.00 94.56 87 LEU A N 1
ATOM 683 C CA . LEU A 1 87 ? 7.097 3.655 -4.089 1.00 94.56 87 LEU A CA 1
ATOM 684 C C . LEU A 1 87 ? 7.838 4.077 -2.832 1.00 94.56 87 LEU A C 1
ATOM 686 O O . LEU A 1 87 ? 8.472 3.257 -2.179 1.00 94.56 87 LEU A O 1
ATOM 690 N N . VAL A 1 88 ? 7.747 5.348 -2.470 1.00 92.50 88 VAL A N 1
ATOM 691 C CA . VAL A 1 88 ? 8.350 5.916 -1.267 1.00 92.50 88 VAL A CA 1
ATOM 692 C C . VAL A 1 88 ? 7.262 6.661 -0.514 1.00 92.50 88 VAL A C 1
ATOM 694 O O . VAL A 1 88 ? 6.946 7.802 -0.845 1.00 92.50 88 VAL A O 1
ATOM 697 N N . CYS A 1 89 ? 6.680 6.010 0.489 1.00 92.62 89 CYS A N 1
ATOM 698 C CA . CYS A 1 89 ? 5.582 6.585 1.253 1.00 92.62 89 CYS A CA 1
ATOM 699 C C . CYS A 1 89 ? 5.534 6.048 2.685 1.00 92.62 89 CYS A C 1
ATOM 701 O O . CYS A 1 89 ? 6.001 4.944 2.977 1.00 92.62 89 CYS A O 1
ATOM 703 N N . THR A 1 90 ? 4.874 6.811 3.550 1.00 93.31 90 THR A N 1
ATOM 704 C CA . THR A 1 90 ? 4.436 6.359 4.869 1.00 93.31 90 THR A CA 1
ATOM 705 C C . THR A 1 90 ? 2.916 6.375 4.898 1.00 93.31 90 THR A C 1
ATOM 707 O O . THR A 1 90 ? 2.309 7.378 4.528 1.00 93.31 90 THR A O 1
ATOM 710 N N . LEU A 1 91 ? 2.307 5.275 5.334 1.00 96.38 91 LEU A N 1
ATOM 711 C CA . LEU A 1 91 ? 0.863 5.148 5.510 1.00 96.38 91 LEU A CA 1
ATOM 712 C C . LEU A 1 91 ? 0.555 4.852 6.972 1.00 96.38 91 LEU A C 1
ATOM 714 O O . LEU A 1 91 ? 1.175 3.974 7.577 1.00 96.38 91 LEU A O 1
ATOM 718 N N . VAL A 1 92 ? -0.415 5.573 7.529 1.00 97.81 92 VAL A N 1
ATOM 719 C CA . VAL A 1 92 ? -0.785 5.474 8.942 1.00 97.81 92 VAL A CA 1
ATOM 720 C C . VAL A 1 92 ? -2.194 4.911 9.064 1.00 97.81 92 VAL A C 1
ATOM 722 O O . VAL A 1 92 ? -3.143 5.483 8.542 1.00 97.81 92 VAL A O 1
ATOM 725 N N . GLY A 1 93 ? -2.353 3.800 9.774 1.00 97.62 93 GLY A N 1
ATOM 726 C CA . GLY A 1 93 ? -3.657 3.254 10.129 1.00 97.62 93 GLY A CA 1
ATOM 727 C C . GLY A 1 93 ? -4.077 3.783 11.494 1.00 97.62 93 GLY A C 1
ATOM 728 O O . GLY A 1 93 ? -3.357 3.584 12.472 1.00 97.62 93 GLY A O 1
ATOM 729 N N . SER A 1 94 ? -5.227 4.451 11.583 1.00 96.81 94 SER A N 1
ATOM 730 C CA . SER A 1 94 ? -5.729 5.040 12.835 1.00 96.81 94 SER A CA 1
ATOM 731 C C . SER A 1 94 ? -6.824 4.202 13.506 1.00 96.81 94 SER A C 1
ATOM 733 O O . SER A 1 94 ? -7.633 4.740 14.259 1.00 96.81 94 SER A O 1
ATOM 735 N N . MET A 1 95 ? -6.910 2.914 13.174 1.00 96.19 95 MET A N 1
ATOM 736 C CA . MET A 1 95 ? -7.963 2.017 13.651 1.00 96.19 95 MET A CA 1
ATOM 737 C C . MET A 1 95 ? -7.692 1.532 15.075 1.00 96.19 95 MET A C 1
ATOM 739 O O . MET A 1 95 ? -6.547 1.341 15.485 1.00 96.19 95 MET A O 1
ATOM 743 N N . THR A 1 96 ? -8.759 1.259 15.816 1.00 96.19 96 THR A N 1
ATOM 744 C CA . THR A 1 96 ? -8.699 0.408 17.007 1.00 96.19 96 THR A CA 1
ATOM 745 C C . THR A 1 96 ? -8.469 -1.055 16.618 1.00 96.19 96 THR A C 1
ATOM 747 O O . THR A 1 96 ? -8.696 -1.458 15.478 1.00 96.19 96 THR A O 1
ATOM 750 N N . ASP A 1 97 ? -8.068 -1.891 17.575 1.00 96.56 97 ASP A N 1
ATOM 751 C CA . ASP A 1 97 ? -7.879 -3.332 17.361 1.00 96.56 97 ASP A CA 1
ATOM 752 C C . ASP A 1 97 ? -9.151 -4.016 16.836 1.00 96.56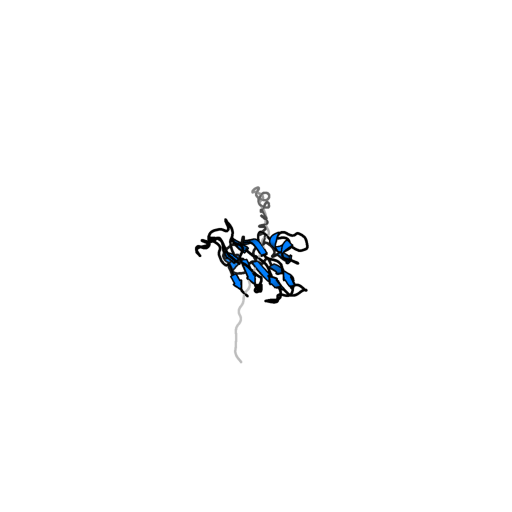 97 ASP A C 1
ATOM 754 O O . ASP A 1 97 ? -9.086 -4.830 15.918 1.00 96.56 97 ASP A O 1
ATOM 758 N N . ALA A 1 98 ? -10.317 -3.660 17.385 1.00 96.00 98 ALA A N 1
ATOM 759 C CA . ALA A 1 98 ? -11.598 -4.232 16.975 1.00 96.00 98 ALA A CA 1
ATOM 760 C C . ALA A 1 98 ? -11.971 -3.835 15.537 1.00 96.00 98 ALA A C 1
ATOM 762 O O . ALA A 1 98 ? -12.432 -4.669 14.755 1.00 96.00 98 ALA A O 1
ATOM 763 N N . GLU A 1 99 ? -11.738 -2.576 15.164 1.00 95.69 99 GLU A N 1
ATOM 764 C CA . GLU A 1 99 ? -11.939 -2.097 13.794 1.00 95.69 99 GLU A CA 1
ATOM 765 C C . GLU A 1 99 ? -10.971 -2.770 12.820 1.00 95.69 99 GLU A C 1
ATOM 767 O O . GLU A 1 99 ? -11.390 -3.235 11.767 1.00 95.69 99 GLU A O 1
ATOM 772 N N . ALA A 1 100 ? -9.696 -2.889 13.188 1.00 96.31 100 ALA A N 1
ATOM 773 C CA . ALA A 1 100 ? -8.679 -3.504 12.346 1.00 96.31 100 ALA A CA 1
ATOM 774 C C . ALA A 1 100 ? -8.919 -5.001 12.101 1.00 96.31 100 ALA A C 1
ATOM 776 O O . ALA A 1 100 ? -8.630 -5.494 11.015 1.00 96.31 100 ALA A O 1
ATOM 777 N N . GLN A 1 101 ? -9.457 -5.729 13.083 1.00 95.56 101 GLN A N 1
ATOM 778 C CA . GLN A 1 101 ? -9.807 -7.144 12.919 1.00 95.56 101 GLN A CA 1
ATOM 779 C C . GLN A 1 101 ? -11.070 -7.347 12.075 1.00 95.56 101 GLN A C 1
ATOM 781 O O . GLN A 1 101 ? -11.152 -8.310 11.317 1.00 95.56 101 GLN A O 1
ATOM 786 N N . SER A 1 102 ? -12.068 -6.473 12.228 1.00 95.44 102 SER A N 1
ATOM 787 C CA . SER A 1 102 ? -13.372 -6.637 11.574 1.00 95.44 102 SER A CA 1
ATOM 788 C C . SER A 1 102 ? -13.435 -6.017 10.179 1.00 95.44 102 SER A C 1
ATOM 790 O O . SER A 1 102 ? -14.105 -6.555 9.299 1.00 95.44 102 SER A O 1
ATOM 792 N N . ASN A 1 103 ? -12.758 -4.887 9.967 1.00 95.25 103 ASN A N 1
ATOM 793 C CA . ASN A 1 103 ? -12.801 -4.126 8.726 1.00 95.25 103 ASN A CA 1
ATOM 794 C C . ASN A 1 103 ? -11.539 -3.250 8.558 1.00 95.25 103 ASN A C 1
ATOM 796 O O . ASN A 1 103 ? -11.619 -2.021 8.666 1.00 95.25 103 ASN A O 1
ATOM 800 N N . PRO A 1 104 ? -10.364 -3.853 8.296 1.00 96.81 104 PRO A N 1
ATOM 801 C CA . PRO A 1 104 ? -9.130 -3.100 8.082 1.00 96.81 104 PRO A CA 1
ATOM 802 C C . PRO A 1 104 ? -9.231 -2.202 6.843 1.00 96.81 104 PRO A C 1
ATOM 804 O O . PRO A 1 104 ? -10.040 -2.454 5.940 1.00 96.81 104 PRO A O 1
ATOM 807 N N . ALA A 1 105 ? -8.370 -1.188 6.754 1.00 98.19 105 ALA A N 1
ATOM 808 C CA . ALA A 1 105 ? -8.157 -0.480 5.496 1.00 98.19 105 ALA A CA 1
ATOM 809 C C . ALA A 1 105 ? -7.406 -1.388 4.515 1.00 98.19 105 ALA A C 1
ATOM 811 O O . ALA A 1 105 ? -6.495 -2.120 4.909 1.00 98.19 105 ALA A O 1
ATOM 812 N N . MET A 1 106 ? -7.763 -1.330 3.233 1.00 97.88 106 MET A N 1
ATOM 813 C CA . MET A 1 106 ? -7.130 -2.152 2.200 1.00 97.88 106 MET A CA 1
ATOM 814 C C . MET A 1 106 ? -6.567 -1.293 1.081 1.00 97.88 106 MET A C 1
ATOM 816 O O . MET A 1 106 ? -7.226 -0.388 0.580 1.00 97.88 106 MET A O 1
ATOM 820 N N . ILE A 1 107 ? -5.361 -1.633 0.655 1.00 98.38 107 ILE A N 1
ATOM 821 C CA . ILE A 1 107 ? -4.696 -1.082 -0.517 1.00 98.38 107 ILE A CA 1
ATOM 822 C C . ILE A 1 107 ? -4.599 -2.218 -1.529 1.00 98.38 107 ILE A C 1
ATOM 824 O O . ILE A 1 107 ? -4.045 -3.275 -1.223 1.00 98.38 107 ILE A O 1
ATOM 828 N N . LEU A 1 108 ? -5.183 -2.020 -2.706 1.00 98.25 108 LEU A N 1
ATOM 829 C CA . LEU A 1 108 ? -5.488 -3.081 -3.658 1.00 98.25 108 LEU A CA 1
ATOM 830 C C . LEU A 1 108 ? -4.866 -2.771 -5.015 1.00 98.25 108 LEU A C 1
ATOM 832 O O . LEU A 1 108 ? -5.218 -1.773 -5.645 1.00 98.25 108 LEU A O 1
ATOM 836 N N . ALA A 1 109 ? -3.997 -3.655 -5.500 1.00 98.19 109 ALA A N 1
ATOM 837 C CA . ALA A 1 109 ? -3.637 -3.677 -6.911 1.00 98.19 109 ALA A CA 1
ATOM 838 C C . ALA A 1 109 ? -4.863 -4.029 -7.762 1.00 98.19 109 ALA A C 1
ATOM 840 O O . ALA A 1 109 ? -5.591 -4.980 -7.463 1.00 98.19 109 ALA A O 1
ATOM 841 N N . CYS A 1 110 ? -5.098 -3.245 -8.808 1.00 98.44 110 CYS A N 1
ATOM 842 C CA . CYS A 1 110 ? -6.251 -3.391 -9.681 1.00 98.44 110 CYS A CA 1
ATOM 843 C C . CYS A 1 110 ? -5.843 -3.442 -11.150 1.00 98.44 110 CYS A C 1
ATOM 845 O O . CYS A 1 110 ? -4.731 -3.067 -11.508 1.00 98.44 110 CYS A O 1
ATOM 847 N N . ASP A 1 111 ? -6.771 -3.851 -12.008 1.00 97.94 111 ASP A N 1
ATOM 848 C CA . ASP A 1 111 ? -6.666 -3.666 -13.453 1.00 97.94 111 ASP A CA 1
ATOM 849 C C . ASP A 1 111 ? -6.762 -2.174 -13.856 1.00 97.94 111 ASP A C 1
ATOM 851 O O . ASP A 1 111 ? -6.815 -1.258 -13.024 1.00 97.94 111 ASP A O 1
ATOM 855 N N . SER A 1 112 ? -6.785 -1.898 -15.162 1.00 96.94 112 SER A N 1
ATOM 856 C CA . SER A 1 112 ? -6.906 -0.535 -15.700 1.00 96.94 112 SER A CA 1
ATOM 857 C C . SER A 1 112 ? -8.242 0.157 -15.380 1.00 96.94 112 SER A C 1
ATOM 859 O O . SER A 1 112 ? -8.340 1.377 -15.539 1.00 96.94 112 SER A O 1
ATOM 861 N N . ASN A 1 113 ? -9.240 -0.596 -14.906 1.00 97.50 113 ASN A N 1
ATOM 862 C CA . ASN A 1 113 ? -10.593 -0.152 -14.583 1.00 97.50 113 ASN A CA 1
ATOM 863 C C . ASN A 1 113 ? -10.879 -0.149 -13.070 1.00 97.50 113 ASN A C 1
ATOM 865 O O . ASN A 1 113 ? -12.026 0.057 -12.679 1.00 97.50 113 ASN A O 1
ATOM 869 N N . TYR A 1 114 ? -9.857 -0.330 -12.225 1.00 97.94 114 TYR A N 1
ATOM 870 C CA . TYR A 1 114 ? -9.973 -0.414 -10.764 1.00 97.94 114 TYR A CA 1
ATOM 871 C C . TYR A 1 114 ? -10.707 -1.655 -10.228 1.00 97.94 114 TYR A C 1
ATOM 873 O O . TYR A 1 114 ? -11.195 -1.642 -9.097 1.00 97.94 114 TYR A O 1
ATOM 881 N N . ASN A 1 115 ? -10.740 -2.754 -10.985 1.00 97.44 115 ASN A N 1
ATOM 882 C CA . ASN A 1 115 ? -11.160 -4.046 -10.444 1.00 97.44 115 ASN A CA 1
ATOM 883 C C . ASN A 1 115 ? -9.968 -4.722 -9.750 1.00 97.44 115 ASN A C 1
ATOM 885 O O . ASN A 1 115 ? -8.921 -4.853 -10.389 1.00 97.44 115 ASN A O 1
ATOM 889 N N . PRO A 1 116 ? -10.086 -5.170 -8.483 1.00 97.12 116 PRO A N 1
ATOM 890 C CA . PRO A 1 116 ? -8.991 -5.836 -7.781 1.00 97.12 116 PRO A CA 1
ATOM 891 C C . PRO A 1 116 ? -8.443 -7.034 -8.564 1.00 97.12 116 PRO A C 1
ATOM 893 O O . PRO A 1 116 ? -9.166 -7.987 -8.853 1.00 97.12 116 PRO A O 1
ATOM 896 N N . GLN A 1 117 ? -7.155 -6.977 -8.894 1.00 97.38 117 GLN A N 1
ATOM 897 C CA . GLN A 1 117 ? -6.451 -8.000 -9.656 1.00 97.38 117 GLN A CA 1
ATOM 898 C C . GLN A 1 117 ? -4.998 -8.072 -9.163 1.00 97.38 117 GLN A C 1
ATOM 900 O O . GLN A 1 117 ? -4.191 -7.198 -9.500 1.00 97.38 117 GLN A O 1
ATOM 905 N N . PRO A 1 118 ? -4.639 -9.104 -8.377 1.00 95.69 118 PRO A N 1
ATOM 906 C CA . PRO A 1 118 ? -3.261 -9.320 -7.957 1.00 95.69 118 PRO A CA 1
ATOM 907 C C . PRO A 1 118 ? -2.307 -9.379 -9.155 1.00 95.69 118 PRO A C 1
ATOM 909 O O . PRO A 1 118 ? -2.606 -9.993 -10.180 1.00 95.69 118 PRO A O 1
ATOM 912 N N . GLY A 1 119 ? -1.173 -8.696 -9.038 1.00 95.06 119 GLY A N 1
ATOM 913 C CA . GLY A 1 119 ? -0.138 -8.617 -10.066 1.00 95.06 119 GLY A CA 1
ATOM 914 C C . GLY A 1 119 ? -0.389 -7.625 -11.201 1.00 95.06 119 GLY A C 1
ATOM 915 O O . GLY A 1 119 ? 0.478 -7.460 -12.054 1.00 95.06 119 GLY A O 1
ATOM 916 N N . ALA A 1 120 ? -1.525 -6.921 -11.220 1.00 96.88 120 ALA A N 1
ATOM 917 C CA . ALA A 1 120 ? -1.806 -5.924 -12.255 1.00 96.88 120 ALA A CA 1
ATOM 918 C C . ALA A 1 120 ? -1.030 -4.601 -12.076 1.00 96.88 120 ALA A C 1
ATOM 920 O O . ALA A 1 120 ? -0.921 -3.820 -13.023 1.00 96.88 120 ALA A O 1
ATOM 921 N N . VAL A 1 121 ? -0.465 -4.351 -10.889 1.00 97.88 121 VAL A N 1
ATOM 922 C CA . VAL A 1 121 ? 0.421 -3.210 -10.610 1.00 97.88 121 VAL A CA 1
ATOM 923 C C . VAL A 1 121 ? 1.841 -3.724 -10.394 1.00 97.88 121 VAL A C 1
ATOM 925 O O . VAL A 1 121 ? 2.112 -4.417 -9.409 1.00 97.88 121 VAL A O 1
ATOM 928 N N . THR A 1 122 ? 2.742 -3.356 -11.303 1.00 97.12 122 THR A N 1
ATOM 929 C CA . THR A 1 122 ? 4.157 -3.741 -11.263 1.00 97.12 122 THR A CA 1
ATOM 930 C C . THR A 1 122 ? 5.015 -2.544 -10.893 1.00 97.12 122 THR A C 1
ATOM 932 O O . THR A 1 122 ? 5.011 -1.538 -11.596 1.00 97.12 122 THR A O 1
ATOM 935 N N . ILE A 1 123 ? 5.791 -2.664 -9.824 1.00 96.81 123 ILE A N 1
ATOM 936 C CA . ILE A 1 123 ? 6.739 -1.648 -9.375 1.00 96.81 123 ILE A CA 1
ATOM 937 C C . ILE A 1 123 ? 8.092 -1.896 -10.052 1.00 96.81 123 ILE A C 1
ATOM 939 O O . ILE A 1 123 ? 8.575 -3.028 -10.101 1.00 96.81 123 ILE A O 1
ATOM 943 N N . ASN A 1 124 ? 8.687 -0.837 -10.601 1.00 93.56 124 ASN A N 1
ATOM 944 C CA . ASN A 1 124 ? 9.901 -0.861 -11.424 1.00 93.56 124 ASN A CA 1
ATOM 945 C C . ASN A 1 124 ? 10.968 0.135 -10.933 1.00 93.56 124 ASN A C 1
ATOM 947 O O . ASN A 1 124 ? 11.730 0.683 -11.726 1.00 93.56 124 ASN A O 1
ATOM 951 N N . GLY A 1 125 ? 11.045 0.379 -9.623 1.00 89.62 125 GLY A N 1
ATOM 952 C CA . GLY A 1 125 ? 12.039 1.293 -9.068 1.00 89.62 125 GLY A CA 1
ATOM 953 C C . GLY A 1 125 ? 12.328 1.100 -7.585 1.00 89.62 125 GLY A C 1
ATOM 954 O O . GLY A 1 125 ? 11.752 0.249 -6.902 1.00 89.62 125 GLY A O 1
ATOM 955 N N . ILE A 1 126 ? 13.252 1.919 -7.082 1.00 90.69 126 ILE A N 1
ATOM 956 C CA . ILE A 1 126 ? 13.682 1.901 -5.682 1.00 90.69 126 ILE A CA 1
ATOM 957 C C . ILE A 1 126 ? 12.525 2.337 -4.779 1.00 90.69 126 ILE A C 1
ATOM 959 O O . ILE A 1 126 ? 12.017 3.449 -4.909 1.00 90.69 126 ILE A O 1
ATOM 963 N N . SER A 1 127 ? 12.144 1.470 -3.845 1.00 91.69 127 SER A N 1
ATOM 964 C CA . SER A 1 127 ? 10.953 1.626 -3.014 1.00 91.69 127 SER A CA 1
ATOM 965 C C . SER A 1 127 ? 11.269 1.498 -1.521 1.00 91.69 127 SER A C 1
ATOM 967 O O . SER A 1 127 ? 12.181 0.775 -1.130 1.00 91.69 127 SER A O 1
ATOM 969 N N . ALA A 1 128 ? 10.508 2.210 -0.695 1.00 90.19 128 ALA A N 1
ATOM 970 C CA . ALA A 1 128 ? 10.413 2.062 0.751 1.00 90.19 128 ALA A CA 1
ATOM 971 C C . ALA A 1 128 ? 9.009 2.479 1.205 1.00 90.19 128 ALA A C 1
ATOM 973 O O . ALA A 1 128 ? 8.683 3.666 1.257 1.00 90.19 128 ALA A O 1
ATOM 974 N N . ILE A 1 129 ? 8.191 1.486 1.539 1.00 92.25 129 ILE A N 1
ATOM 975 C CA . ILE A 1 129 ? 6.837 1.669 2.058 1.00 92.25 129 ILE A CA 1
ATOM 976 C C . ILE A 1 129 ? 6.874 1.437 3.567 1.00 92.25 129 ILE A C 1
ATOM 978 O O . ILE A 1 129 ? 7.196 0.339 4.024 1.00 92.25 129 ILE A O 1
ATOM 982 N N . LEU A 1 130 ? 6.548 2.461 4.349 1.00 92.50 130 LEU A N 1
ATOM 983 C CA . LEU A 1 130 ? 6.432 2.357 5.799 1.00 92.50 130 LEU A CA 1
ATOM 984 C C . LEU A 1 130 ? 4.957 2.287 6.199 1.00 92.50 130 LEU A C 1
ATOM 986 O O . LEU A 1 130 ? 4.182 3.190 5.894 1.00 92.50 130 LEU A O 1
ATOM 990 N N . LEU A 1 131 ? 4.576 1.225 6.902 1.00 94.81 131 LEU A N 1
ATOM 991 C CA . LEU A 1 131 ? 3.251 1.060 7.491 1.00 94.81 131 LEU A CA 1
ATOM 992 C C . LEU A 1 131 ? 3.331 1.360 8.989 1.00 94.81 131 LEU A C 1
ATOM 994 O O . LEU A 1 131 ? 4.135 0.750 9.696 1.00 94.81 131 LEU A O 1
ATOM 998 N N . GLN A 1 132 ? 2.501 2.282 9.468 1.00 95.31 132 GLN A N 1
ATOM 999 C CA . GLN A 1 132 ? 2.452 2.710 10.867 1.00 95.31 132 GLN A CA 1
ATOM 1000 C C . GLN A 1 132 ? 1.049 2.549 11.448 1.00 95.31 132 GLN A C 1
ATOM 1002 O O . GLN A 1 132 ? 0.047 2.635 10.738 1.00 95.31 132 GLN A O 1
ATOM 1007 N N . GLY A 1 133 ? 0.965 2.375 12.765 1.00 96.31 133 GLY A N 1
ATOM 1008 C CA . GLY A 1 133 ? -0.307 2.393 13.484 1.00 96.31 133 GLY A CA 1
ATOM 1009 C C . GLY A 1 133 ? -1.020 1.044 13.462 1.00 96.31 133 GLY A C 1
ATOM 1010 O O . GLY A 1 133 ? -0.481 0.043 13.927 1.00 96.31 133 GLY A O 1
ATOM 1011 N N . THR A 1 134 ? -2.275 0.986 13.030 1.00 97.75 134 THR A N 1
ATOM 1012 C CA . THR A 1 134 ? -3.090 -0.230 13.171 1.00 97.75 134 THR A CA 1
ATOM 1013 C C . THR A 1 134 ? -4.035 -0.442 11.986 1.00 97.75 134 THR A C 1
ATOM 1015 O O . THR A 1 134 ? -4.729 0.485 11.579 1.00 97.75 134 THR A O 1
ATOM 1018 N N . GLY A 1 135 ? -4.071 -1.671 11.453 1.00 97.62 135 GLY A N 1
ATOM 1019 C CA . GLY A 1 135 ? -5.132 -2.140 10.550 1.00 97.62 135 GLY A CA 1
ATOM 1020 C C . GLY A 1 135 ? -4.961 -1.871 9.053 1.00 97.62 135 GLY A C 1
ATOM 1021 O O . GLY A 1 135 ? -5.966 -1.754 8.356 1.00 97.62 135 GLY A O 1
ATOM 1022 N N . ILE A 1 136 ? -3.734 -1.766 8.530 1.00 98.19 136 ILE A N 1
ATOM 1023 C CA . ILE A 1 136 ? -3.498 -1.627 7.080 1.00 98.19 136 ILE A CA 1
ATOM 1024 C C . ILE A 1 136 ? -3.243 -2.998 6.448 1.00 98.19 136 ILE A C 1
ATOM 1026 O O . ILE A 1 136 ? -2.375 -3.746 6.897 1.00 98.19 136 ILE A O 1
ATOM 1030 N N . SER A 1 137 ? -3.937 -3.293 5.350 1.00 97.38 137 SER A N 1
ATOM 1031 C CA . SER A 1 137 ? -3.667 -4.468 4.519 1.00 97.38 137 SER A CA 1
ATOM 1032 C C . SER A 1 137 ? -3.285 -4.069 3.091 1.00 97.38 137 SER A C 1
ATOM 1034 O O . SER A 1 137 ? -4.039 -3.384 2.405 1.00 97.38 137 SER A O 1
ATOM 1036 N N . LEU A 1 138 ? -2.101 -4.481 2.641 1.00 96.62 138 LEU A N 1
ATOM 1037 C CA . LEU A 1 138 ? -1.550 -4.212 1.312 1.00 96.62 138 LEU A CA 1
ATOM 1038 C C . LEU A 1 138 ? -1.583 -5.491 0.464 1.00 96.62 138 LEU A C 1
ATOM 1040 O O . LEU A 1 138 ? -1.024 -6.515 0.865 1.00 96.62 138 LEU A O 1
ATOM 1044 N N . HIS A 1 139 ? -2.227 -5.433 -0.703 1.00 96.25 139 HIS A N 1
ATOM 1045 C CA . HIS A 1 139 ? -2.530 -6.609 -1.520 1.00 96.25 139 HIS A CA 1
ATOM 1046 C C . HIS A 1 139 ? -2.140 -6.444 -2.990 1.00 96.25 139 HIS A C 1
ATOM 1048 O O . HIS A 1 139 ? -2.500 -5.456 -3.637 1.00 96.25 139 HIS A O 1
ATOM 1054 N N . GLY A 1 140 ? -1.500 -7.478 -3.540 1.00 94.94 140 GLY A N 1
ATOM 1055 C CA . GLY A 1 140 ? -1.440 -7.716 -4.982 1.00 94.94 140 GLY A CA 1
ATOM 1056 C C . GLY A 1 140 ? -0.405 -6.898 -5.752 1.00 94.94 140 GLY A C 1
ATOM 1057 O O . GLY A 1 140 ? -0.430 -6.902 -6.982 1.00 94.94 140 GLY A O 1
ATOM 1058 N N . LEU A 1 141 ? 0.493 -6.182 -5.071 1.00 95.25 141 LEU A N 1
ATOM 1059 C CA . LEU A 1 141 ? 1.608 -5.498 -5.728 1.00 95.25 141 LEU A CA 1
ATOM 1060 C C . LEU A 1 141 ? 2.653 -6.511 -6.205 1.00 95.25 141 LEU A C 1
ATOM 1062 O O . LEU A 1 141 ? 3.079 -7.373 -5.440 1.00 95.25 141 LEU A O 1
ATOM 1066 N N . THR A 1 142 ? 3.120 -6.364 -7.444 1.00 95.62 142 THR A N 1
ATOM 1067 C CA . THR A 1 142 ? 4.272 -7.112 -7.962 1.00 95.62 142 THR A CA 1
ATOM 1068 C C . THR A 1 142 ? 5.498 -6.215 -8.006 1.00 95.62 142 THR A C 1
ATOM 1070 O O . THR A 1 142 ? 5.459 -5.124 -8.564 1.00 95.62 142 THR A O 1
ATOM 1073 N N . PHE A 1 143 ? 6.611 -6.681 -7.450 1.00 92.94 143 PHE A N 1
ATOM 1074 C CA . PHE A 1 143 ? 7.905 -6.015 -7.566 1.00 92.94 143 PHE A CA 1
ATOM 1075 C C . PHE A 1 143 ? 8.735 -6.738 -8.622 1.00 92.94 143 PHE A C 1
ATOM 1077 O O . PHE A 1 143 ? 8.974 -7.941 -8.514 1.00 92.94 143 PHE A O 1
ATOM 1084 N N . SER A 1 144 ? 9.137 -6.026 -9.671 1.00 92.50 144 SER A N 1
ATOM 1085 C CA . SER A 1 144 ? 9.953 -6.606 -10.740 1.00 92.50 144 SER A CA 1
ATOM 1086 C C . SER A 1 144 ? 11.424 -6.775 -10.327 1.00 92.50 144 SER A C 1
ATOM 1088 O O . SER A 1 144 ? 11.840 -6.233 -9.303 1.00 92.50 144 SER A O 1
ATOM 1090 N N . PRO A 1 145 ? 12.267 -7.419 -11.159 1.00 89.50 145 PRO A N 1
ATOM 1091 C CA . PRO A 1 145 ? 13.719 -7.439 -10.952 1.00 89.50 145 PRO A CA 1
ATOM 1092 C C . PRO A 1 145 ? 14.389 -6.054 -10.948 1.00 89.50 145 PRO A C 1
ATOM 1094 O O . PRO A 1 145 ? 15.528 -5.934 -10.508 1.00 89.50 145 PRO A O 1
ATOM 1097 N N . LEU A 1 146 ? 13.708 -5.016 -11.451 1.00 84.31 146 LEU A N 1
ATOM 1098 C CA . LEU A 1 146 ? 14.175 -3.626 -11.412 1.00 84.31 146 LEU A CA 1
ATOM 1099 C C . LEU A 1 146 ? 13.768 -2.907 -10.116 1.00 84.31 146 LEU A C 1
ATOM 1101 O O . LEU A 1 146 ? 14.227 -1.795 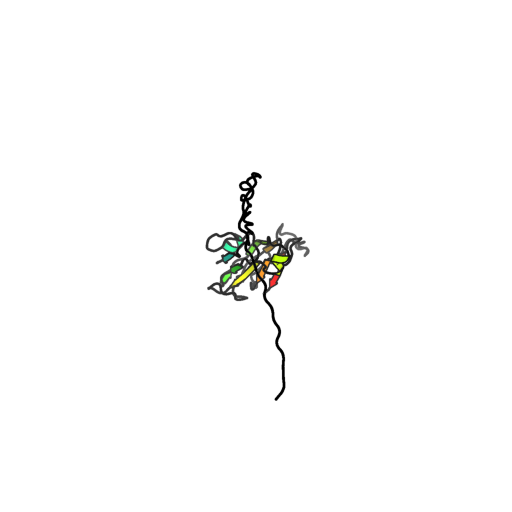-9.855 1.00 84.31 146 LEU A O 1
ATOM 1105 N N . SER A 1 147 ? 12.908 -3.520 -9.297 1.00 85.44 147 SER A N 1
ATOM 1106 C CA . SER A 1 147 ? 12.596 -3.007 -7.967 1.00 85.44 147 SER A CA 1
ATOM 1107 C C . SER A 1 147 ? 13.799 -3.143 -7.041 1.00 85.44 147 SER A C 1
ATOM 1109 O O . SER A 1 147 ? 14.419 -4.200 -6.951 1.00 85.44 147 SER A O 1
ATOM 1111 N N . GLY A 1 148 ? 14.099 -2.073 -6.307 1.00 81.56 148 GLY A N 1
ATOM 1112 C CA . GLY A 1 148 ? 15.145 -2.054 -5.285 1.00 81.56 148 GLY A CA 1
ATOM 1113 C C . GLY A 1 148 ? 14.603 -1.598 -3.936 1.00 81.56 148 GLY A C 1
ATOM 1114 O O . GLY A 1 148 ? 13.552 -0.965 -3.864 1.00 81.56 148 GLY A O 1
ATOM 1115 N N . MET A 1 149 ? 15.332 -1.879 -2.859 1.00 85.56 149 MET A N 1
ATOM 1116 C CA . MET A 1 149 ? 15.037 -1.315 -1.538 1.00 85.56 149 MET A CA 1
ATOM 1117 C C . MET A 1 149 ? 15.703 0.050 -1.396 1.00 85.56 149 MET A C 1
ATOM 1119 O O . MET A 1 149 ? 16.886 0.202 -1.709 1.00 85.56 149 MET A O 1
ATOM 1123 N N . LYS A 1 150 ? 14.974 1.047 -0.893 1.00 78.38 150 LYS A N 1
ATOM 1124 C CA . LYS A 1 150 ? 15.578 2.330 -0.532 1.00 78.38 150 LYS A CA 1
ATOM 1125 C C . LYS A 1 150 ? 16.307 2.174 0.799 1.00 78.38 150 LYS A C 1
ATOM 1127 O O . LYS A 1 150 ? 15.702 1.795 1.799 1.00 78.38 150 LYS A O 1
ATOM 1132 N N . LYS A 1 151 ? 17.597 2.508 0.815 1.00 71.88 151 LYS A N 1
ATOM 1133 C CA . LYS A 1 151 ? 18.397 2.635 2.038 1.00 71.88 151 LYS A CA 1
ATOM 1134 C C . LYS A 1 151 ? 18.272 4.066 2.574 1.00 71.88 151 LYS A C 1
ATOM 1136 O O . LYS A 1 151 ? 18.562 5.020 1.857 1.00 71.88 151 LYS A O 1
ATOM 1141 N N . SER A 1 152 ? 17.802 4.236 3.806 1.00 59.91 152 SER A N 1
ATOM 1142 C CA . SER A 1 152 ? 17.824 5.495 4.548 1.00 59.91 152 SER A CA 1
ATOM 1143 C C . SER A 1 152 ? 19.158 5.639 5.284 1.00 59.91 152 SER A C 1
ATOM 1145 O O . SER A 1 152 ? 19.498 4.787 6.100 1.00 59.91 152 SER A O 1
ATOM 1147 N N . GLY A 1 153 ? 19.908 6.711 5.022 1.00 57.75 153 GLY A N 1
ATOM 1148 C CA . GLY A 1 153 ? 21.197 6.986 5.674 1.00 57.75 153 GLY A CA 1
ATOM 1149 C C . GLY A 1 153 ? 22.377 7.067 4.700 1.00 57.75 153 GLY A C 1
ATOM 1150 O O . GLY A 1 153 ? 22.186 7.162 3.490 1.00 57.75 153 GLY A O 1
ATOM 1151 N N . SER A 1 154 ? 23.603 7.081 5.238 1.00 48.53 154 SER A N 1
ATOM 1152 C CA . SER A 1 154 ? 24.838 7.224 4.451 1.00 48.53 154 SER A CA 1
ATOM 1153 C C . SER A 1 154 ? 25.218 5.924 3.731 1.00 48.53 154 SER A C 1
ATOM 1155 O O . SER A 1 154 ? 25.131 4.833 4.290 1.00 48.53 154 SER A O 1
ATOM 1157 N N . PHE A 1 155 ? 25.659 6.055 2.481 1.00 53.91 155 PHE A N 1
ATOM 1158 C CA . PHE A 1 155 ? 25.797 4.975 1.494 1.00 53.91 155 PHE A CA 1
ATOM 1159 C C . PHE A 1 155 ? 27.033 4.074 1.668 1.00 53.91 155 PHE A C 1
ATOM 1161 O O . PHE A 1 155 ? 27.210 3.135 0.896 1.00 53.91 155 PHE A O 1
ATOM 1168 N N . ASN A 1 156 ? 27.887 4.340 2.660 1.00 47.72 156 ASN A N 1
ATOM 1169 C CA . ASN A 1 156 ? 29.224 3.736 2.741 1.00 47.72 156 ASN A CA 1
ATOM 1170 C C . ASN A 1 156 ? 29.317 2.469 3.598 1.00 47.72 156 ASN A C 1
ATOM 1172 O O . ASN A 1 156 ? 30.400 1.898 3.698 1.00 47.72 156 ASN A O 1
ATOM 1176 N N . ASP A 1 157 ? 28.224 2.013 4.209 1.00 46.16 157 ASP A N 1
ATOM 1177 C CA . ASP A 1 157 ? 28.269 0.822 5.056 1.00 46.16 157 ASP A CA 1
ATOM 1178 C C . ASP A 1 157 ? 27.821 -0.423 4.271 1.00 46.16 157 ASP A C 1
ATOM 1180 O O . ASP A 1 157 ? 26.631 -0.661 4.059 1.00 46.16 157 ASP A O 1
ATOM 1184 N N . TYR A 1 158 ? 28.804 -1.182 3.776 1.00 48.88 158 TYR A N 1
ATOM 1185 C CA . TYR A 1 158 ? 28.655 -2.505 3.147 1.00 48.88 158 TYR A CA 1
ATOM 1186 C C . TYR A 1 158 ? 28.693 -3.644 4.187 1.00 48.88 158 TYR A C 1
ATOM 1188 O O . TYR A 1 158 ? 28.843 -4.809 3.826 1.00 48.88 158 TYR A O 1
ATOM 1196 N N . SER A 1 159 ? 28.581 -3.342 5.485 1.00 49.03 159 SER A N 1
ATOM 1197 C CA . SER A 1 159 ? 28.774 -4.323 6.565 1.00 49.03 159 SER A CA 1
ATOM 1198 C C . SER A 1 159 ? 27.621 -5.318 6.762 1.00 49.03 159 SER A C 1
ATOM 1200 O O . SER A 1 159 ? 27.644 -6.106 7.705 1.00 49.03 159 SER A O 1
ATOM 1202 N N . GLY A 1 160 ? 26.621 -5.339 5.875 1.00 49.41 160 GLY A N 1
ATOM 1203 C CA . GLY A 1 160 ? 25.566 -6.361 5.879 1.00 49.41 160 GLY A CA 1
ATOM 1204 C C . GLY A 1 160 ? 24.611 -6.291 7.075 1.00 49.41 160 GLY A C 1
ATOM 1205 O O . GLY A 1 160 ? 23.766 -7.170 7.222 1.00 49.41 160 GLY A O 1
ATOM 1206 N N . ASN A 1 161 ? 24.708 -5.250 7.907 1.00 49.62 161 ASN A N 1
ATOM 1207 C CA . ASN A 1 161 ? 23.835 -5.024 9.052 1.00 49.62 161 ASN A CA 1
ATOM 1208 C C . ASN A 1 161 ? 23.190 -3.634 8.961 1.00 49.62 161 ASN A C 1
ATOM 1210 O O . ASN A 1 161 ? 23.492 -2.720 9.726 1.00 49.62 161 ASN A O 1
ATOM 1214 N N . ASP A 1 162 ? 22.293 -3.470 7.989 1.00 55.66 162 ASP A N 1
ATOM 1215 C CA . ASP A 1 162 ? 21.541 -2.234 7.753 1.00 55.66 162 ASP A CA 1
ATOM 1216 C C . ASP A 1 162 ? 20.412 -2.077 8.780 1.00 55.66 162 ASP A C 1
ATOM 1218 O O . ASP A 1 162 ? 19.248 -2.064 8.392 1.00 55.66 162 ASP A O 1
ATOM 1222 N N . GLY A 1 163 ? 20.755 -1.991 10.073 1.00 51.94 163 GLY A N 1
ATOM 1223 C CA . GLY A 1 163 ? 19.895 -2.039 11.270 1.00 51.94 163 GLY A CA 1
ATOM 1224 C C . G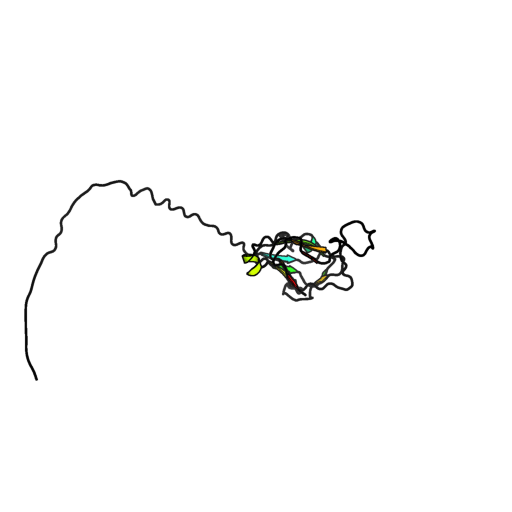LY A 1 163 ? 18.577 -1.245 11.229 1.00 51.94 163 GLY A C 1
ATOM 1225 O O . GLY A 1 163 ? 18.396 -0.282 11.965 1.00 51.94 163 GLY A O 1
ATOM 1226 N N . GLY A 1 164 ? 17.632 -1.670 10.389 1.00 58.16 164 GLY A N 1
ATOM 1227 C CA . GLY A 1 164 ? 16.352 -1.016 10.124 1.00 58.16 164 GLY A CA 1
ATOM 1228 C C . GLY A 1 164 ? 16.343 0.039 9.006 1.00 58.16 164 GLY A C 1
ATOM 1229 O O . GLY A 1 164 ? 15.315 0.709 8.870 1.00 58.16 164 GLY A O 1
ATOM 1230 N N . ASN A 1 165 ? 17.429 0.178 8.233 1.00 67.25 165 ASN A N 1
ATOM 1231 C CA . ASN A 1 165 ? 17.665 1.289 7.301 1.00 67.25 165 ASN A CA 1
ATOM 1232 C C . ASN A 1 165 ? 17.393 0.970 5.825 1.00 67.25 165 ASN A C 1
ATOM 1234 O O . ASN A 1 165 ? 17.188 1.895 5.053 1.00 67.25 165 ASN A O 1
ATOM 1238 N N . ALA A 1 166 ? 17.371 -0.292 5.403 1.00 76.31 166 ALA A N 1
ATOM 1239 C CA . ALA A 1 166 ? 16.970 -0.667 4.046 1.00 76.31 166 ALA A CA 1
ATOM 1240 C C . ALA A 1 166 ? 15.773 -1.614 4.108 1.00 76.31 166 ALA A C 1
ATOM 1242 O O . ALA A 1 166 ? 15.827 -2.641 4.781 1.00 76.31 166 ALA A O 1
ATOM 1243 N N . TYR A 1 167 ? 14.682 -1.259 3.434 1.00 81.50 167 TYR A N 1
ATOM 1244 C CA . TYR A 1 167 ? 13.484 -2.090 3.374 1.00 81.50 167 TYR A CA 1
ATOM 1245 C C . TYR A 1 167 ? 12.677 -1.785 2.119 1.00 81.50 167 TYR A C 1
ATOM 1247 O O . TYR A 1 167 ? 12.664 -0.657 1.631 1.00 81.50 167 TYR A O 1
ATOM 1255 N N . LEU A 1 168 ? 11.972 -2.800 1.622 1.00 87.44 168 LEU A N 1
ATOM 1256 C CA . LEU A 1 168 ? 10.950 -2.617 0.596 1.00 87.44 168 LEU A CA 1
ATOM 1257 C C . LEU A 1 168 ? 9.631 -2.190 1.241 1.00 87.44 168 LEU A C 1
ATOM 1259 O O . LEU A 1 168 ? 9.032 -1.184 0.870 1.00 87.44 168 LEU A O 1
ATOM 1263 N N . ILE A 1 169 ? 9.222 -2.951 2.257 1.00 90.19 169 ILE A N 1
ATOM 1264 C CA . ILE A 1 169 ? 8.059 -2.694 3.096 1.00 90.19 169 ILE A CA 1
ATOM 1265 C C . ILE A 1 169 ? 8.494 -2.923 4.542 1.00 90.19 169 ILE A C 1
ATOM 1267 O O . ILE A 1 169 ? 9.093 -3.954 4.851 1.00 90.19 169 ILE A O 1
ATOM 1271 N N . LYS A 1 170 ? 8.208 -1.969 5.426 1.00 89.88 170 LYS A N 1
ATOM 1272 C CA . LYS A 1 170 ? 8.486 -2.063 6.861 1.00 89.88 170 LYS A CA 1
ATOM 1273 C C . LYS A 1 170 ? 7.226 -1.742 7.643 1.00 89.88 170 LYS A C 1
ATOM 1275 O O . LYS A 1 170 ? 6.492 -0.822 7.298 1.00 89.88 170 LYS A O 1
ATOM 1280 N N . MET A 1 171 ? 7.009 -2.487 8.716 1.00 91.38 171 MET A N 1
ATOM 1281 C CA . MET A 1 171 ? 6.028 -2.153 9.741 1.00 91.38 171 MET A CA 1
ATOM 1282 C C . MET A 1 171 ? 6.775 -1.455 10.873 1.00 91.38 171 MET A C 1
ATOM 1284 O O . MET A 1 171 ? 7.789 -1.968 11.351 1.00 91.38 171 MET A O 1
ATOM 1288 N N . ASP A 1 172 ? 6.326 -0.266 11.255 1.00 88.12 172 ASP A N 1
ATOM 1289 C CA . ASP A 1 172 ? 6.978 0.502 12.310 1.00 88.12 172 ASP A CA 1
ATOM 1290 C C . ASP A 1 172 ? 6.754 -0.123 13.691 1.00 88.12 172 ASP A C 1
ATOM 1292 O O . ASP A 1 172 ? 5.791 -0.871 13.899 1.00 88.12 172 ASP A O 1
ATOM 1296 N N . GLY A 1 173 ? 7.635 0.190 14.642 1.00 86.31 173 GLY A N 1
ATOM 1297 C CA . GLY A 1 173 ? 7.541 -0.317 16.009 1.00 86.31 173 GLY A CA 1
ATOM 1298 C C . GLY A 1 173 ? 6.170 -0.024 16.629 1.00 86.31 173 GLY A C 1
ATOM 1299 O O . GLY A 1 173 ? 5.688 1.102 16.585 1.00 86.31 173 GLY A O 1
ATOM 1300 N N . GLY A 1 174 ? 5.523 -1.047 17.195 1.00 87.00 174 GLY A N 1
ATOM 1301 C CA . GLY A 1 174 ? 4.181 -0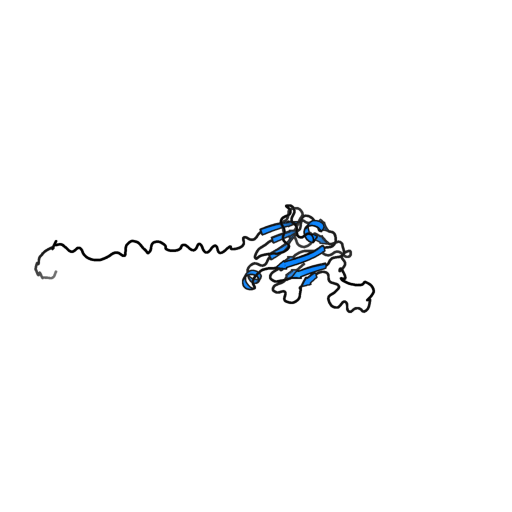.919 17.778 1.00 87.00 174 GLY A CA 1
ATOM 1302 C C . GLY A 1 174 ? 3.026 -0.989 16.773 1.00 87.00 174 GLY A C 1
ATOM 1303 O O . GLY A 1 174 ? 1.868 -0.890 17.185 1.00 87.00 174 GLY A O 1
ATOM 1304 N N . SER A 1 175 ? 3.306 -1.205 15.482 1.00 93.62 175 SER A N 1
ATOM 1305 C CA . SER A 1 175 ? 2.258 -1.446 14.489 1.00 93.62 175 SER A CA 1
ATOM 1306 C C . SER A 1 175 ? 1.548 -2.782 14.726 1.00 93.62 175 SER A C 1
ATOM 1308 O O . SER A 1 175 ? 2.183 -3.772 15.092 1.00 93.62 175 SER A O 1
ATOM 1310 N N . ARG A 1 176 ? 0.225 -2.831 14.520 1.00 96.75 176 ARG A N 1
ATOM 1311 C CA . ARG A 1 176 ? -0.612 -4.016 14.802 1.00 96.75 176 ARG A CA 1
ATOM 1312 C C . ARG A 1 176 ? -1.610 -4.288 13.676 1.00 96.75 176 ARG A C 1
ATOM 1314 O O . ARG A 1 176 ? -2.050 -3.362 13.000 1.00 96.75 176 ARG A O 1
ATOM 1321 N N . TYR A 1 177 ? -1.978 -5.557 13.491 1.00 96.88 177 TYR A N 1
ATOM 1322 C CA . TYR A 1 177 ? -2.934 -6.004 12.460 1.00 96.88 177 TYR A CA 1
ATOM 1323 C C . TYR A 1 177 ? -2.570 -5.523 11.046 1.00 96.88 177 TYR A C 1
ATOM 1325 O O . TYR A 1 177 ? -3.424 -5.068 10.288 1.00 96.88 177 TYR A O 1
ATOM 1333 N N . MET A 1 178 ? -1.279 -5.584 10.719 1.00 96.75 178 MET A N 1
ATOM 1334 C CA . MET A 1 178 ? -0.770 -5.247 9.394 1.00 96.75 178 MET A CA 1
ATOM 1335 C C . MET A 1 178 ? -0.680 -6.507 8.542 1.00 96.75 178 MET A C 1
ATOM 1337 O O . MET A 1 178 ? -0.140 -7.516 8.996 1.00 96.75 178 MET A O 1
ATOM 1341 N N . THR A 1 179 ? -1.150 -6.431 7.300 1.00 95.75 179 THR A N 1
ATOM 1342 C CA . THR A 1 179 ? -1.066 -7.548 6.351 1.00 95.75 179 THR A CA 1
ATOM 1343 C C . THR A 1 179 ? -0.390 -7.096 5.068 1.00 95.75 179 THR A C 1
ATOM 1345 O O . THR A 1 179 ? -0.700 -6.037 4.531 1.00 95.75 179 THR A O 1
ATOM 1348 N N . VAL A 1 180 ? 0.526 -7.914 4.557 1.00 93.75 180 VAL A N 1
ATOM 1349 C CA . VAL A 1 180 ? 1.104 -7.764 3.219 1.00 93.75 180 VAL A CA 1
ATOM 1350 C C . VAL A 1 180 ? 0.927 -9.095 2.509 1.00 93.75 180 VAL A C 1
ATOM 1352 O O . VAL A 1 180 ? 1.303 -10.134 3.048 1.00 93.75 180 VAL A O 1
ATOM 1355 N N . SER A 1 181 ? 0.339 -9.074 1.319 1.00 91.50 181 SER A N 1
ATOM 1356 C CA . SER A 1 181 ? 0.148 -10.279 0.507 1.00 91.50 181 SER A CA 1
ATOM 1357 C C . SER A 1 181 ? 0.355 -9.985 -0.972 1.00 91.50 181 SER A C 1
ATOM 1359 O O . SER A 1 181 ? 0.129 -8.861 -1.431 1.00 91.50 181 SER A O 1
ATOM 1361 N N . HIS A 1 182 ? 0.823 -11.011 -1.677 1.00 73.56 182 HIS A N 1
ATOM 1362 C CA . HIS A 1 182 ? 1.051 -11.011 -3.116 1.00 73.56 182 HIS A CA 1
ATOM 1363 C C . HIS A 1 182 ? -0.178 -11.537 -3.854 1.00 73.56 182 HIS A C 1
ATOM 1365 O O . HIS A 1 182 ? -0.890 -12.388 -3.276 1.00 73.56 182 HIS A O 1
#